Protein AF-A0AAE1GYN0-F1 (afdb_monomer_lite)

Organism: NCBI:txid407009

Sequence (164 aa):
MFNFTVFDTRLKEGHCYIWTETDGHKGPNEIGTSLLDFIDKKVSEGIKEFSFYSDAPTGQNRNRMIFSMYLFASAKYKVNIHHRYNFRDELSSLEVTMKTGVMPDMASFQFPYAYSGKFPLSKNKASDIRELCKKHAIPTQYHNVYESYLNIQEATNADDEADE

Foldseek 3Di:
DDKDWDADPVVRDIDIDDDDVVVDDPDVVSVLVSVLVVLVVVVVVVAQEEEAEAADDPPNPPDVVNVVSVLVSCVVSVHFYAYYRDPPDDGPPPRSPPPVPDDPDPVPDDDDDPDPDDDQDDPVVLVVVVVCCVVCVDPVVCPVVSVVVSVVNVVVVVVVVPPD

Structure (mmCIF, N/CA/C/O backbone):
data_AF-A0AAE1GYN0-F1
#
_entry.id   AF-A0AAE1GYN0-F1
#
loop_
_atom_site.group_PDB
_atom_site.id
_atom_site.type_symbol
_atom_site.label_atom_id
_atom_site.label_alt_id
_atom_site.label_comp_id
_atom_site.label_asym_id
_atom_site.label_entity_id
_atom_site.label_seq_id
_atom_site.pdbx_PDB_ins_code
_atom_site.Cartn_x
_atom_site.Cartn_y
_atom_site.Cartn_z
_atom_site.occupancy
_atom_site.B_iso_or_equiv
_atom_site.auth_seq_id
_atom_site.auth_comp_id
_atom_site.auth_asym_id
_atom_site.auth_atom_id
_atom_site.pdbx_PDB_model_num
ATOM 1 N N . MET A 1 1 ? 15.869 3.489 10.424 1.00 81.56 1 MET A N 1
ATOM 2 C CA . MET A 1 1 ? 14.590 3.585 11.162 1.00 81.56 1 MET A CA 1
ATOM 3 C C . MET A 1 1 ? 13.546 4.132 10.210 1.00 81.56 1 MET A C 1
ATOM 5 O O . MET A 1 1 ? 13.795 5.155 9.578 1.00 81.56 1 MET A O 1
ATOM 9 N N . PHE A 1 2 ? 12.452 3.402 10.035 1.00 85.25 2 PHE A N 1
ATOM 10 C CA . PHE A 1 2 ? 11.371 3.710 9.104 1.00 85.25 2 PHE A CA 1
ATOM 11 C C . PHE A 1 2 ? 10.082 3.938 9.888 1.00 85.25 2 PHE A C 1
ATOM 13 O O . PHE A 1 2 ? 9.894 3.344 10.949 1.00 85.25 2 PHE A O 1
ATOM 20 N N . ASN A 1 3 ? 9.228 4.828 9.388 1.00 87.69 3 ASN A N 1
ATOM 21 C CA . ASN A 1 3 ? 7.977 5.194 10.032 1.00 87.69 3 ASN A CA 1
ATOM 22 C C . ASN A 1 3 ? 6.828 5.197 9.023 1.00 87.69 3 ASN A C 1
ATOM 24 O O . ASN A 1 3 ? 6.975 5.654 7.889 1.00 87.69 3 ASN A O 1
ATOM 28 N N . PHE A 1 4 ? 5.674 4.721 9.471 1.00 87.69 4 PHE A N 1
ATOM 29 C CA . PHE A 1 4 ? 4.411 4.786 8.754 1.00 87.69 4 PHE A CA 1
ATOM 30 C C . PHE A 1 4 ? 3.320 5.231 9.722 1.00 87.69 4 PHE A C 1
ATOM 32 O O . PHE A 1 4 ? 3.230 4.719 10.836 1.00 87.69 4 PHE A O 1
ATOM 39 N N . THR A 1 5 ? 2.500 6.191 9.310 1.00 89.69 5 THR A N 1
ATOM 40 C CA . THR A 1 5 ? 1.480 6.779 10.178 1.00 89.69 5 THR A CA 1
ATOM 41 C C . THR A 1 5 ? 0.123 6.702 9.506 1.00 89.69 5 THR A C 1
ATOM 43 O O . THR A 1 5 ? -0.040 7.153 8.375 1.00 89.69 5 THR A O 1
ATOM 46 N N . VAL A 1 6 ? -0.853 6.159 10.230 1.00 90.06 6 VAL A N 1
ATOM 47 C CA . VAL A 1 6 ? -2.268 6.164 9.854 1.00 90.06 6 VAL A CA 1
ATOM 48 C C . VAL A 1 6 ? -2.985 7.132 10.780 1.00 90.06 6 VAL A C 1
ATOM 50 O O . VAL A 1 6 ? -2.899 7.004 11.999 1.00 90.06 6 VAL A O 1
ATOM 53 N N . PHE A 1 7 ? -3.677 8.112 10.208 1.00 90.00 7 PHE A N 1
ATOM 54 C CA . PHE A 1 7 ? -4.436 9.090 10.977 1.00 90.00 7 PHE A CA 1
ATOM 55 C C . PHE A 1 7 ? -5.935 8.811 10.866 1.00 90.00 7 PHE A C 1
ATOM 57 O O . PHE A 1 7 ? -6.502 8.850 9.772 1.00 90.00 7 PHE A O 1
ATOM 64 N N . ASP A 1 8 ? -6.581 8.555 12.002 1.00 89.81 8 ASP A N 1
ATOM 65 C CA . ASP A 1 8 ? -8.034 8.449 12.080 1.00 89.81 8 ASP A CA 1
ATOM 66 C C . ASP A 1 8 ? -8.637 9.855 12.179 1.00 89.81 8 ASP A C 1
ATOM 68 O O . ASP A 1 8 ? -8.506 10.554 13.184 1.00 89.81 8 ASP A O 1
ATOM 72 N N . THR A 1 9 ? -9.339 10.269 11.125 1.00 86.12 9 THR A N 1
ATOM 73 C CA . THR A 1 9 ? -9.958 11.600 11.055 1.00 86.12 9 THR A CA 1
ATOM 74 C C . THR A 1 9 ? -11.139 11.754 12.019 1.00 86.12 9 THR A C 1
ATOM 76 O O . THR A 1 9 ? -11.420 12.866 12.469 1.00 86.12 9 THR A O 1
ATOM 79 N N . ARG A 1 10 ? -11.840 10.662 12.354 1.00 83.12 10 ARG A N 1
ATOM 80 C CA . ARG A 1 10 ? -13.027 10.702 13.217 1.00 83.12 10 ARG A CA 1
ATOM 81 C C . ARG A 1 10 ? -12.634 10.868 14.679 1.00 83.12 10 ARG A C 1
ATOM 83 O O . ARG A 1 10 ? -13.189 11.729 15.357 1.00 83.12 10 ARG A O 1
ATOM 90 N N . LEU A 1 11 ? -11.692 10.049 15.145 1.00 84.75 11 LEU A N 1
ATOM 91 C CA . LEU A 1 11 ? -11.212 10.073 16.532 1.00 84.75 11 LEU A CA 1
ATOM 92 C C . LEU A 1 11 ? -10.093 11.098 16.757 1.00 84.75 11 LEU A C 1
ATOM 94 O O . LEU A 1 11 ? -9.830 11.472 17.896 1.00 84.75 11 LEU A O 1
ATOM 98 N N . LYS A 1 12 ? -9.486 11.605 15.674 1.00 88.62 12 LYS A N 1
ATOM 99 C CA . LYS A 1 12 ? -8.293 12.468 15.692 1.00 88.62 12 LYS A CA 1
ATOM 100 C C . LYS A 1 12 ? -7.092 11.790 16.356 1.00 88.62 12 LYS A C 1
ATOM 102 O O . LYS A 1 12 ? -6.283 12.448 17.008 1.00 88.62 12 LYS A O 1
ATOM 107 N N . GLU A 1 13 ? -6.974 10.480 16.167 1.00 91.00 13 GLU A N 1
ATOM 108 C CA . GLU A 1 13 ? -5.897 9.659 16.715 1.00 91.00 13 GLU A CA 1
ATOM 109 C C . GLU A 1 13 ? -4.881 9.301 15.626 1.00 91.00 13 GLU A C 1
ATOM 111 O O . GLU A 1 13 ? -5.236 8.960 14.496 1.00 91.00 13 GLU A O 1
ATOM 116 N N . GLY A 1 14 ? -3.594 9.395 15.967 1.00 90.19 14 GLY A N 1
ATOM 117 C CA . GLY A 1 14 ? -2.493 9.001 15.094 1.00 90.19 14 GLY A CA 1
ATOM 118 C C . GLY A 1 14 ? -1.917 7.656 15.518 1.00 90.19 14 GLY A C 1
ATOM 119 O O . GLY A 1 14 ? -1.389 7.528 16.621 1.00 90.19 14 GLY A O 1
ATOM 120 N N . HIS A 1 15 ? -1.968 6.668 14.630 1.00 90.00 15 HIS A N 1
ATOM 121 C CA . HIS A 1 15 ? -1.335 5.369 14.820 1.00 90.00 15 HIS A CA 1
ATOM 122 C C . HIS A 1 15 ? 0.010 5.353 14.094 1.00 90.00 15 HIS A C 1
ATOM 124 O O . HIS A 1 15 ? 0.062 5.403 12.864 1.00 90.00 15 HIS A O 1
ATOM 130 N N . CYS A 1 16 ? 1.101 5.300 14.857 1.00 91.88 16 CYS A N 1
ATOM 131 C CA . CYS A 1 16 ? 2.462 5.297 14.328 1.00 91.88 16 CYS A CA 1
ATOM 132 C C . CYS A 1 16 ? 3.076 3.900 14.416 1.00 91.88 16 CYS A C 1
ATOM 134 O O . CYS A 1 16 ? 3.235 3.344 15.501 1.00 91.88 16 CYS A O 1
ATOM 136 N N . TYR A 1 17 ? 3.479 3.382 13.265 1.00 90.50 17 TYR A N 1
ATOM 137 C CA . TYR A 1 17 ? 4.223 2.145 13.107 1.00 90.50 17 TYR A CA 1
ATOM 138 C C . TYR A 1 17 ? 5.676 2.490 12.815 1.00 90.50 17 TYR A C 1
ATOM 140 O O . TYR A 1 17 ? 5.969 3.305 11.938 1.00 90.50 17 TYR A O 1
ATOM 148 N N . ILE A 1 18 ? 6.587 1.895 13.576 1.00 91.44 18 ILE A N 1
ATOM 149 C CA . ILE A 1 18 ? 8.019 2.156 13.482 1.00 91.44 18 ILE A CA 1
ATOM 150 C C . ILE A 1 18 ? 8.734 0.817 13.436 1.00 91.44 18 ILE A C 1
ATOM 152 O O . ILE A 1 18 ? 8.436 -0.069 14.233 1.00 91.44 18 ILE A O 1
ATOM 156 N N . TRP A 1 19 ? 9.689 0.688 12.523 1.00 91.31 19 TRP A N 1
ATOM 157 C CA . TRP A 1 19 ? 10.550 -0.486 12.440 1.00 91.31 19 TRP A CA 1
ATOM 158 C C . TRP A 1 19 ? 11.969 -0.100 12.033 1.00 91.31 19 TRP A C 1
ATOM 160 O O . TRP A 1 19 ? 12.236 0.999 11.519 1.00 91.31 19 TRP A O 1
ATOM 170 N N . THR A 1 20 ? 12.916 -0.984 12.319 1.00 88.75 20 THR A N 1
ATOM 171 C CA . THR A 1 20 ? 14.310 -0.809 11.916 1.00 88.75 20 THR A CA 1
ATOM 172 C C . THR A 1 20 ? 14.601 -1.576 10.627 1.00 88.75 20 THR A C 1
ATOM 174 O O . THR A 1 20 ? 13.792 -2.371 10.161 1.00 88.75 20 THR A O 1
ATOM 177 N N . GLU A 1 21 ? 15.752 -1.311 10.012 1.00 85.81 21 GLU A N 1
ATOM 178 C CA . GLU A 1 21 ? 16.148 -1.962 8.754 1.00 85.81 21 GLU A CA 1
ATOM 179 C C . GLU A 1 21 ? 16.415 -3.464 8.927 1.00 85.81 21 GLU A C 1
ATOM 181 O O . GLU A 1 21 ? 16.290 -4.223 7.973 1.00 85.81 21 GLU A O 1
ATOM 186 N N . THR A 1 22 ? 16.718 -3.910 10.152 1.00 85.38 22 THR A N 1
ATOM 187 C CA . THR A 1 22 ? 16.828 -5.338 10.474 1.00 85.38 22 THR A CA 1
ATOM 188 C C . THR A 1 22 ? 15.472 -6.034 10.520 1.00 85.38 22 THR A C 1
ATOM 190 O O . THR A 1 22 ? 15.408 -7.237 10.286 1.00 85.38 22 THR A O 1
ATOM 193 N N . ASP A 1 23 ? 14.398 -5.292 10.804 1.00 81.44 23 ASP A N 1
ATOM 194 C CA . ASP A 1 23 ? 13.050 -5.845 10.963 1.00 81.44 23 ASP A CA 1
ATOM 195 C C . ASP A 1 23 ? 12.280 -5.883 9.635 1.00 81.44 23 ASP A C 1
ATOM 197 O O . ASP A 1 23 ? 11.398 -6.719 9.448 1.00 81.44 23 ASP A O 1
ATOM 201 N N . GLY A 1 24 ? 12.592 -4.975 8.706 1.00 82.44 24 GLY A N 1
ATOM 202 C CA . GLY A 1 24 ? 11.906 -4.895 7.422 1.00 82.44 24 GLY A CA 1
ATOM 203 C C . GLY A 1 24 ? 12.412 -3.780 6.513 1.00 82.44 24 GLY A C 1
ATOM 204 O O . GLY A 1 24 ? 13.134 -2.868 6.923 1.00 82.44 24 GLY A O 1
ATOM 205 N N . HIS A 1 25 ? 11.990 -3.833 5.252 1.00 81.56 25 HIS A N 1
ATOM 206 C CA . HIS A 1 25 ? 12.362 -2.852 4.237 1.00 81.56 25 HIS A CA 1
ATOM 207 C C . HIS A 1 25 ? 11.375 -1.672 4.215 1.00 81.56 25 HIS A C 1
ATOM 209 O O . HIS A 1 25 ? 10.365 -1.645 4.915 1.00 81.56 25 HIS A O 1
ATOM 215 N N . LYS A 1 26 ? 11.639 -0.675 3.363 1.00 79.00 26 LYS A N 1
ATOM 216 C CA . LYS A 1 26 ? 10.682 0.397 3.011 1.00 79.00 26 LYS A CA 1
ATOM 217 C C . LYS A 1 26 ? 9.662 -0.067 1.958 1.00 79.00 26 LYS A C 1
ATOM 219 O O . LYS A 1 26 ? 9.307 0.684 1.048 1.00 79.00 26 LYS A O 1
ATOM 224 N N . GLY A 1 27 ? 9.270 -1.335 2.025 1.00 81.19 27 GLY A N 1
ATOM 225 C CA . GLY A 1 27 ? 8.441 -1.983 1.027 1.00 81.19 27 GLY A CA 1
ATOM 226 C C . GLY A 1 27 ? 6.943 -1.820 1.294 1.00 81.19 27 GLY A C 1
ATOM 227 O O . GLY A 1 27 ? 6.507 -1.380 2.359 1.00 81.19 27 GLY A O 1
ATOM 228 N N . PRO A 1 28 ? 6.112 -2.201 0.314 1.00 82.88 28 PRO A N 1
ATOM 229 C CA . PR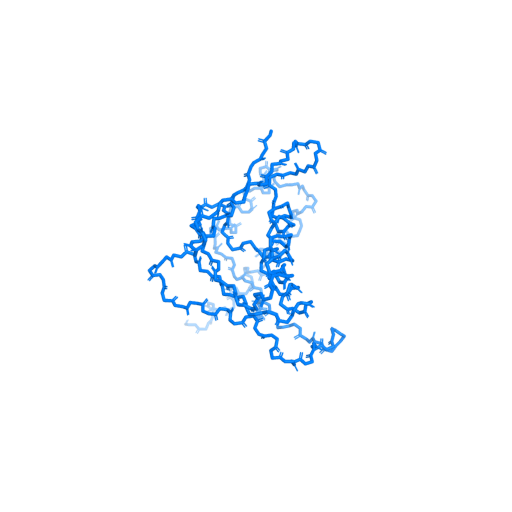O A 1 28 ? 4.667 -2.227 0.494 1.00 82.88 28 PRO A CA 1
ATOM 230 C C . PRO A 1 28 ? 4.179 -3.349 1.407 1.00 82.88 28 PRO A C 1
ATOM 232 O O . PRO A 1 28 ? 3.043 -3.291 1.860 1.00 82.88 28 PRO A O 1
ATOM 235 N N . ASN A 1 29 ? 5.002 -4.364 1.672 1.00 86.50 29 ASN A N 1
ATOM 236 C CA . ASN A 1 29 ? 4.628 -5.465 2.555 1.00 86.50 29 ASN A CA 1
ATOM 237 C C . ASN A 1 29 ? 4.582 -4.996 4.013 1.00 86.50 29 ASN A C 1
ATOM 239 O O . ASN A 1 29 ? 3.649 -5.332 4.739 1.00 86.50 29 ASN A O 1
ATOM 243 N N . GLU A 1 30 ? 5.538 -4.164 4.424 1.00 88.19 30 GLU A N 1
ATOM 244 C CA . GLU A 1 30 ? 5.600 -3.574 5.761 1.00 88.19 30 GLU A CA 1
ATOM 245 C C . GLU A 1 30 ? 4.442 -2.588 5.977 1.00 88.19 30 GLU A C 1
ATOM 247 O O . GLU A 1 30 ? 3.748 -2.639 6.997 1.00 88.19 30 GLU A O 1
ATOM 252 N N . ILE A 1 31 ? 4.157 -1.757 4.967 1.00 88.00 31 ILE A N 1
ATOM 253 C CA . ILE A 1 31 ? 2.992 -0.858 4.965 1.00 88.00 31 ILE A CA 1
ATOM 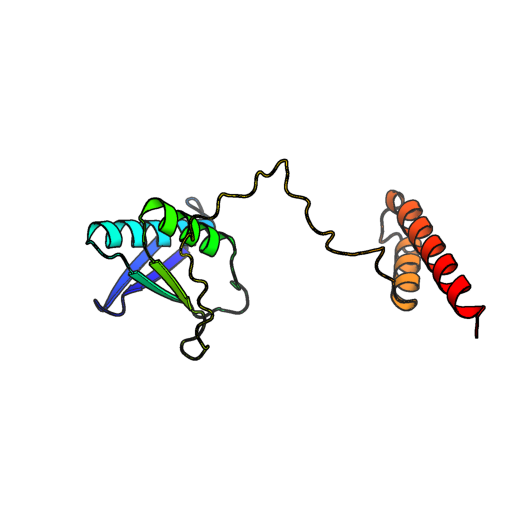254 C C . ILE A 1 31 ? 1.689 -1.668 5.012 1.00 88.00 31 ILE A C 1
ATOM 256 O O . ILE A 1 31 ? 0.801 -1.370 5.809 1.00 88.00 31 ILE A O 1
ATOM 260 N N . GLY A 1 32 ? 1.576 -2.715 4.191 1.00 88.88 32 GLY A N 1
ATOM 261 C CA . GLY A 1 32 ? 0.401 -3.582 4.137 1.00 88.88 32 GLY A CA 1
ATOM 262 C C . GLY A 1 32 ? 0.144 -4.308 5.456 1.00 88.88 32 GLY A C 1
ATOM 263 O O . GLY A 1 32 ? -0.997 -4.373 5.898 1.00 88.88 32 GLY A O 1
ATOM 264 N N . THR A 1 33 ? 1.199 -4.785 6.119 1.00 90.75 33 THR A N 1
ATOM 265 C CA . THR A 1 33 ? 1.107 -5.422 7.443 1.00 90.75 33 THR A CA 1
ATOM 266 C C . THR A 1 33 ? 0.648 -4.423 8.502 1.00 90.75 33 THR A C 1
ATOM 268 O O . THR A 1 33 ? -0.244 -4.730 9.287 1.00 90.75 33 THR A O 1
ATOM 271 N N . SER A 1 34 ? 1.196 -3.205 8.477 1.00 90.44 34 SER A N 1
ATOM 272 C CA . SER A 1 34 ? 0.795 -2.127 9.390 1.00 90.44 34 SER A CA 1
ATOM 273 C C . SER A 1 34 ? -0.678 -1.736 9.201 1.00 90.44 34 SER A C 1
ATOM 275 O O . SER A 1 34 ? -1.417 -1.592 10.171 1.00 90.44 34 SER A O 1
ATOM 277 N N . LEU A 1 35 ? -1.137 -1.617 7.950 1.00 90.75 35 LEU A N 1
ATOM 278 C CA . LEU A 1 35 ? -2.545 -1.353 7.632 1.00 90.75 35 LEU A CA 1
ATOM 279 C C . LEU A 1 35 ? -3.465 -2.512 8.029 1.00 90.75 35 LEU A C 1
ATOM 281 O O . LEU A 1 35 ? -4.569 -2.270 8.509 1.00 90.75 35 LEU A O 1
ATOM 285 N N . LEU A 1 36 ? -3.029 -3.758 7.839 1.00 91.81 36 LEU A N 1
ATOM 286 C CA . LEU A 1 36 ? -3.811 -4.931 8.220 1.00 91.81 36 LEU A CA 1
ATOM 287 C C . LEU A 1 36 ? -3.993 -5.010 9.741 1.00 91.81 36 LEU A C 1
ATOM 289 O O . LEU A 1 36 ? -5.102 -5.281 10.189 1.00 91.81 36 LEU A O 1
ATOM 293 N N . ASP A 1 37 ? -2.944 -4.729 10.519 1.00 93.25 37 ASP A N 1
ATOM 294 C CA . ASP A 1 37 ? -3.022 -4.615 11.983 1.00 93.25 37 ASP A CA 1
ATOM 295 C C . ASP A 1 37 ? -3.982 -3.494 12.413 1.00 93.25 37 ASP A C 1
ATOM 297 O O . ASP A 1 37 ? -4.808 -3.689 13.305 1.00 93.25 37 ASP A O 1
ATOM 301 N N . PHE A 1 38 ? -3.938 -2.339 11.740 1.00 92.94 38 PHE A N 1
ATOM 302 C CA . PHE A 1 38 ? -4.886 -1.254 11.992 1.00 92.94 38 PHE A CA 1
ATOM 303 C C . PHE A 1 38 ? -6.338 -1.684 11.724 1.00 92.94 38 PHE A C 1
ATOM 305 O O . PHE A 1 38 ? -7.217 -1.451 12.556 1.00 92.94 38 PHE A O 1
ATOM 312 N N . ILE A 1 39 ? -6.596 -2.345 10.589 1.00 92.50 39 ILE A N 1
ATOM 313 C CA . ILE A 1 39 ? -7.929 -2.857 10.246 1.00 92.50 39 ILE A CA 1
ATOM 314 C C . ILE A 1 39 ? -8.378 -3.888 11.282 1.00 92.50 39 ILE A C 1
ATOM 316 O O . ILE A 1 39 ? -9.482 -3.760 11.793 1.00 92.50 39 ILE A O 1
ATOM 320 N N . ASP A 1 40 ? -7.542 -4.865 11.637 1.00 93.19 40 ASP A N 1
ATOM 321 C CA . ASP A 1 40 ? -7.875 -5.910 12.616 1.00 93.19 40 ASP A CA 1
ATOM 322 C C . ASP A 1 40 ? -8.312 -5.312 13.965 1.00 93.19 40 ASP A C 1
ATOM 324 O O . ASP A 1 40 ? -9.374 -5.656 14.493 1.00 93.19 40 ASP A O 1
ATOM 328 N N . LYS A 1 41 ? -7.567 -4.315 14.460 1.00 92.50 41 LYS A N 1
ATOM 329 C CA . LYS A 1 41 ? -7.914 -3.569 15.679 1.00 92.50 41 LYS A CA 1
ATOM 330 C C . LYS A 1 41 ? -9.264 -2.869 15.555 1.00 92.50 41 LYS A C 1
ATOM 332 O O . LYS A 1 41 ? -10.125 -3.036 16.416 1.00 92.50 41 LYS A O 1
ATOM 337 N N . LYS A 1 42 ? -9.501 -2.143 14.464 1.00 91.25 42 LYS A N 1
ATOM 338 C CA . LYS A 1 42 ? -10.768 -1.426 14.245 1.00 91.25 42 LYS A CA 1
ATOM 339 C C . LYS A 1 42 ? -11.955 -2.355 13.976 1.00 91.25 42 LYS A C 1
ATOM 341 O O . LYS A 1 42 ? -13.077 -2.046 14.375 1.00 91.25 42 LYS A O 1
ATOM 346 N N . VAL A 1 43 ? -11.729 -3.525 13.384 1.00 93.00 43 VAL A N 1
ATOM 347 C CA . VAL A 1 43 ? -12.756 -4.567 13.258 1.00 93.00 43 VAL A CA 1
ATOM 348 C C . VAL A 1 43 ? -13.110 -5.145 14.626 1.00 93.00 43 VAL A C 1
ATOM 350 O O . VAL A 1 43 ? -14.290 -5.382 14.883 1.00 93.00 43 VAL A O 1
ATOM 353 N N . SER A 1 44 ? -12.136 -5.310 15.529 1.00 91.12 44 SER A N 1
ATOM 354 C CA . SER A 1 44 ? -12.404 -5.740 16.910 1.00 91.12 44 SER A CA 1
ATOM 355 C C . SER A 1 44 ? -13.258 -4.728 17.692 1.00 91.12 44 SER A C 1
ATOM 357 O O . SER A 1 44 ? -14.072 -5.119 18.526 1.00 91.12 44 SER A O 1
ATOM 359 N N . GLU A 1 45 ? -13.161 -3.439 17.345 1.00 90.25 45 GLU A N 1
ATOM 360 C CA . GLU A 1 45 ? -14.035 -2.364 17.839 1.00 90.25 45 GLU A CA 1
ATOM 361 C C . GLU A 1 45 ? -15.432 -2.359 17.172 1.00 90.25 45 GLU A C 1
ATOM 363 O O . GLU A 1 45 ? -16.311 -1.595 17.571 1.00 90.25 45 GLU A O 1
ATOM 368 N N . GLY A 1 46 ? -15.671 -3.211 16.166 1.00 90.62 46 GLY A N 1
ATOM 369 C CA . GLY A 1 46 ? -16.957 -3.358 15.476 1.00 90.62 46 GLY A CA 1
ATOM 370 C C . GLY A 1 46 ? -17.118 -2.527 14.197 1.00 90.62 46 GLY A C 1
ATOM 371 O O . GLY A 1 46 ? -18.220 -2.474 13.643 1.00 90.62 46 GLY A O 1
ATOM 372 N N . ILE A 1 47 ? -16.054 -1.887 13.702 1.00 90.00 47 ILE A N 1
ATOM 373 C CA . ILE A 1 47 ? -16.092 -1.088 12.468 1.00 90.00 47 ILE A CA 1
ATOM 374 C C . ILE A 1 47 ? -16.068 -2.014 11.246 1.00 90.00 47 ILE A C 1
ATOM 376 O O . ILE A 1 47 ? -15.230 -2.906 11.138 1.00 90.00 47 ILE A O 1
ATOM 380 N N . LYS A 1 48 ? -16.994 -1.790 10.306 1.00 88.25 48 LYS A N 1
ATOM 381 C CA . LYS A 1 48 ? -17.142 -2.601 9.081 1.00 88.25 48 LYS A CA 1
ATOM 382 C C . LYS A 1 48 ? -16.873 -1.848 7.785 1.00 88.25 48 LYS A C 1
ATOM 384 O O . LYS A 1 48 ? -16.848 -2.466 6.723 1.00 88.25 48 LYS A O 1
ATOM 389 N N . GLU A 1 49 ? -16.704 -0.537 7.861 1.00 89.75 49 GLU A N 1
ATOM 390 C CA . GLU A 1 49 ? -16.530 0.325 6.700 1.00 89.75 49 GLU A CA 1
ATOM 391 C C . GLU A 1 49 ? -15.300 1.203 6.899 1.00 89.75 49 GLU A C 1
ATOM 393 O O . GLU A 1 49 ? -15.176 1.901 7.907 1.00 89.75 49 GLU A O 1
ATOM 398 N N . PHE A 1 50 ? -14.390 1.148 5.932 1.00 89.38 50 PHE A N 1
ATOM 399 C CA . PHE A 1 50 ? -13.129 1.872 5.956 1.00 89.38 50 PHE A CA 1
ATOM 400 C C . PHE A 1 50 ? -13.017 2.751 4.717 1.00 89.38 50 PHE A C 1
ATOM 402 O O . PHE A 1 50 ? -13.222 2.288 3.598 1.00 89.38 50 PHE A O 1
ATOM 409 N N . SER A 1 51 ? -12.656 4.017 4.917 1.00 88.88 51 SER A N 1
ATOM 410 C CA . SER A 1 51 ? -12.331 4.958 3.843 1.00 88.88 51 SER A CA 1
ATOM 411 C C . SER A 1 51 ? -10.901 5.447 4.025 1.00 88.88 51 SER A C 1
ATOM 413 O O . SER A 1 51 ? -10.633 6.305 4.863 1.00 88.88 51 SER A O 1
ATOM 415 N N . PHE A 1 52 ? -9.981 4.879 3.252 1.00 87.75 52 PHE A N 1
ATOM 416 C CA . PHE A 1 52 ? -8.573 5.248 3.258 1.00 87.75 52 PHE A CA 1
ATOM 417 C C . PHE A 1 52 ? -8.299 6.359 2.245 1.00 87.75 52 PHE A C 1
ATOM 419 O O . PHE A 1 52 ? -8.737 6.289 1.095 1.00 87.75 52 PHE A O 1
ATOM 426 N N . TYR A 1 53 ? -7.523 7.349 2.675 1.00 83.69 53 TYR A N 1
ATOM 427 C CA . TYR A 1 53 ? -7.042 8.450 1.849 1.00 83.69 53 TYR A CA 1
ATOM 428 C C . TYR A 1 53 ? -5.517 8.431 1.867 1.00 83.69 53 TYR A C 1
ATOM 430 O O . TYR A 1 53 ? -4.913 8.404 2.938 1.00 83.69 53 TYR A O 1
ATOM 438 N N . SER A 1 54 ? -4.905 8.422 0.689 1.00 78.75 54 SER A N 1
ATOM 439 C CA . SER A 1 54 ? -3.454 8.428 0.530 1.00 78.75 54 SER A CA 1
ATOM 440 C C . SER A 1 54 ? -3.081 9.435 -0.540 1.00 78.75 54 SER A C 1
ATOM 442 O O . SER A 1 54 ? -3.333 9.179 -1.712 1.00 78.75 54 SER A O 1
ATOM 444 N N . ASP A 1 55 ? -2.393 10.513 -0.174 1.00 68.25 55 ASP A N 1
ATOM 445 C CA . ASP A 1 55 ? -1.722 11.343 -1.172 1.00 68.25 55 ASP A CA 1
ATOM 446 C C . ASP A 1 55 ? -0.657 10.471 -1.842 1.00 68.25 55 ASP A C 1
ATOM 448 O O . ASP A 1 55 ? 0.154 9.841 -1.164 1.00 68.25 55 ASP A O 1
ATOM 452 N N . ALA A 1 56 ? -0.707 10.333 -3.163 1.00 55.03 56 ALA A N 1
ATOM 453 C CA . ALA A 1 56 ? 0.268 9.543 -3.900 1.00 55.03 56 ALA A CA 1
ATOM 454 C C . ALA A 1 56 ? 1.497 10.415 -4.194 1.00 55.03 56 ALA A C 1
ATOM 456 O O . ALA A 1 56 ? 1.466 11.163 -5.176 1.00 55.03 56 ALA A O 1
ATOM 457 N N . PRO A 1 57 ? 2.612 10.338 -3.440 1.00 50.72 57 PRO A N 1
ATOM 458 C CA . PRO A 1 57 ? 3.856 10.832 -3.989 1.00 50.72 57 PRO A CA 1
ATOM 459 C C . PRO A 1 57 ? 4.187 9.985 -5.220 1.00 50.72 57 PRO A C 1
ATOM 461 O O . PRO A 1 57 ? 4.092 8.750 -5.223 1.00 50.72 57 PRO A O 1
ATOM 464 N N . THR A 1 58 ? 4.548 10.688 -6.286 1.00 41.50 58 THR A N 1
ATOM 465 C CA . THR A 1 58 ? 4.985 10.213 -7.598 1.00 41.50 58 THR A CA 1
ATOM 466 C C . THR A 1 58 ? 6.169 9.245 -7.439 1.00 41.50 58 THR A C 1
ATOM 468 O O . THR A 1 58 ? 7.328 9.629 -7.511 1.00 41.50 58 THR A O 1
ATOM 471 N N . GLY A 1 59 ? 5.874 7.978 -7.132 1.00 43.03 59 GLY A N 1
ATOM 472 C CA . GLY A 1 59 ? 6.864 6.943 -6.795 1.00 43.03 59 GLY A CA 1
ATOM 473 C C . GLY A 1 59 ? 6.319 5.771 -5.959 1.00 43.03 59 GLY A C 1
ATOM 474 O O . GLY A 1 59 ? 6.875 4.680 -6.016 1.00 43.03 59 GLY A O 1
ATOM 475 N N . GLN A 1 60 ? 5.191 5.946 -5.257 1.00 46.75 60 GLN A N 1
ATOM 476 C CA . GLN A 1 60 ? 4.437 4.885 -4.550 1.00 46.75 60 GLN A CA 1
ATOM 477 C C . GLN A 1 60 ? 3.085 4.588 -5.231 1.00 46.75 60 GLN A C 1
ATOM 479 O O . GLN A 1 60 ? 2.085 4.241 -4.604 1.00 46.75 60 GLN A O 1
ATOM 484 N N . ASN A 1 61 ? 3.033 4.778 -6.546 1.00 45.91 61 ASN A N 1
ATOM 485 C CA . ASN A 1 61 ? 1.793 4.819 -7.309 1.00 45.91 61 ASN A CA 1
ATOM 486 C C . ASN A 1 61 ? 1.178 3.411 -7.452 1.00 45.91 61 ASN A C 1
ATOM 488 O O . ASN A 1 61 ? 1.838 2.497 -7.944 1.00 45.91 61 ASN A O 1
ATOM 492 N N . ARG A 1 62 ? -0.092 3.237 -7.053 1.00 58.16 62 ARG A N 1
ATOM 493 C CA . ARG A 1 62 ? -0.905 2.025 -7.308 1.00 58.16 62 ARG A CA 1
ATOM 494 C C . ARG A 1 62 ? -0.243 0.708 -6.908 1.00 58.16 62 ARG A C 1
ATOM 496 O O . ARG A 1 62 ? -0.214 -0.251 -7.681 1.00 58.16 62 ARG A O 1
ATOM 503 N N . ASN A 1 63 ? 0.301 0.648 -5.698 1.00 70.69 63 ASN A N 1
ATOM 504 C CA . ASN A 1 63 ? 0.942 -0.573 -5.245 1.00 70.69 63 ASN A CA 1
ATOM 505 C C . ASN A 1 63 ? -0.067 -1.733 -5.172 1.00 70.69 63 ASN A C 1
ATOM 507 O O . ASN A 1 63 ? -0.902 -1.790 -4.267 1.00 70.69 63 ASN A O 1
ATOM 511 N N . ARG A 1 64 ? 0.026 -2.666 -6.129 1.00 77.12 64 ARG A N 1
ATOM 512 C CA . ARG A 1 64 ? -0.849 -3.842 -6.229 1.00 77.12 64 ARG A CA 1
ATOM 513 C C . ARG A 1 64 ? -0.896 -4.631 -4.923 1.00 77.12 64 ARG A C 1
ATOM 515 O O . ARG A 1 64 ? -1.947 -5.163 -4.602 1.00 77.12 64 ARG A O 1
ATOM 522 N N . MET A 1 65 ? 0.195 -4.663 -4.156 1.00 82.25 65 MET A N 1
ATOM 523 C CA . MET A 1 65 ? 0.238 -5.395 -2.889 1.00 82.25 65 MET A CA 1
ATOM 524 C C . MET A 1 65 ? -0.719 -4.813 -1.848 1.00 82.25 65 MET A C 1
ATOM 526 O O . MET A 1 65 ? -1.365 -5.573 -1.135 1.00 82.25 65 MET A O 1
ATOM 530 N N . ILE A 1 66 ? -0.877 -3.486 -1.797 1.00 84.56 66 ILE A N 1
ATOM 531 C CA . ILE A 1 66 ? -1.807 -2.836 -0.863 1.00 84.56 66 ILE A CA 1
ATOM 532 C C . ILE A 1 66 ? -3.255 -3.152 -1.245 1.00 84.56 66 ILE A C 1
ATOM 534 O O . ILE A 1 66 ? -4.054 -3.506 -0.383 1.00 84.56 66 ILE A O 1
ATOM 538 N N . PHE A 1 67 ? -3.586 -3.124 -2.539 1.00 85.12 67 PHE A N 1
ATOM 539 C CA . PHE A 1 67 ? -4.915 -3.537 -3.001 1.00 85.12 67 PHE A CA 1
ATOM 540 C C . PHE A 1 67 ? -5.181 -5.027 -2.781 1.00 85.12 67 PHE A C 1
ATOM 542 O O . PHE A 1 67 ? -6.281 -5.389 -2.369 1.00 85.12 67 PHE A O 1
ATOM 549 N N . SER A 1 68 ? -4.185 -5.889 -2.996 1.00 86.00 68 SER A N 1
ATOM 550 C CA . SER A 1 68 ? -4.287 -7.311 -2.657 1.00 86.00 68 SER A CA 1
ATOM 551 C C . SER A 1 68 ? -4.526 -7.513 -1.159 1.00 86.00 68 SER A C 1
ATOM 553 O O . SER A 1 68 ? -5.343 -8.350 -0.782 1.00 86.00 68 SER A O 1
ATOM 555 N N . MET A 1 69 ? -3.867 -6.726 -0.304 1.00 89.31 69 MET A N 1
ATOM 556 C CA . MET A 1 69 ? -4.099 -6.740 1.141 1.00 89.31 69 MET A CA 1
ATOM 557 C C . MET A 1 69 ? -5.521 -6.281 1.486 1.00 89.31 69 MET A C 1
ATOM 559 O O . MET A 1 69 ? -6.183 -6.953 2.271 1.00 89.31 69 MET A O 1
ATOM 563 N N . TYR A 1 70 ? -6.043 -5.222 0.857 1.00 88.38 70 TYR A N 1
ATOM 564 C CA . TYR A 1 70 ? -7.439 -4.810 1.051 1.00 88.38 70 TYR A CA 1
ATOM 565 C C . TYR A 1 70 ? -8.431 -5.890 0.614 1.00 88.38 70 TYR A C 1
ATOM 567 O O . TYR A 1 70 ? -9.396 -6.153 1.327 1.00 88.38 70 TYR A O 1
ATOM 575 N N . LEU A 1 71 ? -8.185 -6.559 -0.515 1.00 87.81 71 LEU A N 1
ATOM 576 C CA . LEU A 1 71 ? -9.010 -7.681 -0.965 1.00 87.81 71 LEU A CA 1
ATOM 577 C C . LEU A 1 71 ? -8.992 -8.830 0.049 1.00 87.81 71 LEU A C 1
ATOM 579 O O . LEU A 1 71 ? -10.044 -9.374 0.384 1.00 87.81 71 LEU A O 1
ATOM 583 N N . PHE A 1 72 ? -7.814 -9.162 0.576 1.00 89.94 72 PHE A N 1
ATOM 584 C CA . PHE A 1 72 ? -7.663 -10.162 1.628 1.00 89.94 72 PHE A CA 1
ATOM 585 C C . PHE A 1 72 ? -8.398 -9.762 2.917 1.00 89.94 72 PHE A C 1
ATOM 587 O O . PHE A 1 72 ? -9.134 -10.573 3.477 1.00 89.94 72 PHE A O 1
ATOM 594 N N . ALA A 1 73 ? -8.250 -8.516 3.371 1.00 89.00 73 ALA A N 1
ATOM 595 C CA . ALA A 1 73 ? -8.907 -8.006 4.572 1.00 89.00 73 ALA A CA 1
ATOM 596 C C . ALA A 1 73 ? -10.438 -7.973 4.416 1.00 89.00 73 ALA A C 1
ATOM 598 O O . ALA A 1 73 ? -11.154 -8.427 5.308 1.00 89.00 73 ALA A O 1
ATOM 599 N N . SER A 1 74 ? -10.940 -7.522 3.263 1.00 88.81 74 SER A N 1
ATOM 600 C CA . SER A 1 74 ? -12.365 -7.560 2.914 1.00 88.81 74 SER A CA 1
ATOM 601 C C . SER A 1 74 ? -12.909 -8.991 2.972 1.00 88.81 74 SER A C 1
ATOM 603 O O . SER A 1 74 ? -13.920 -9.239 3.627 1.00 88.81 74 SER A O 1
ATOM 605 N N . ALA A 1 75 ? -12.194 -9.965 2.397 1.00 87.06 75 ALA A N 1
ATOM 606 C CA . ALA A 1 75 ? -12.597 -11.371 2.431 1.00 87.06 75 ALA A CA 1
ATOM 607 C C . ALA A 1 75 ? -12.575 -11.974 3.844 1.00 87.06 75 ALA A C 1
ATOM 609 O O . ALA A 1 75 ? -13.509 -12.675 4.239 1.00 87.06 75 ALA A O 1
ATOM 610 N N . LYS A 1 76 ? -11.514 -11.700 4.612 1.00 88.88 76 LYS A N 1
ATOM 611 C CA . LYS A 1 76 ? -11.300 -12.260 5.953 1.00 88.88 76 LYS A CA 1
ATOM 612 C C . LYS A 1 76 ? -12.284 -11.693 6.976 1.00 88.88 76 LYS A C 1
ATOM 614 O O . LYS A 1 76 ? -12.849 -12.451 7.760 1.00 88.88 76 LYS A O 1
ATOM 619 N N . TYR A 1 77 ? -12.490 -10.378 6.962 1.00 88.44 77 TYR A N 1
ATOM 620 C CA . TYR A 1 77 ? -13.267 -9.667 7.981 1.00 88.44 77 TYR A CA 1
ATOM 621 C C . TYR A 1 77 ? -14.675 -9.266 7.521 1.00 88.44 77 TYR A C 1
ATOM 623 O O . TYR A 1 77 ? -15.464 -8.794 8.337 1.00 88.44 77 TYR A O 1
ATOM 631 N N . LYS A 1 78 ? -15.020 -9.478 6.241 1.00 88.88 78 LYS A N 1
ATOM 632 C CA . LYS A 1 78 ? -16.297 -9.066 5.624 1.00 88.88 78 LYS A CA 1
ATOM 633 C C . LYS A 1 78 ? -16.565 -7.568 5.799 1.00 88.88 78 LYS A C 1
ATOM 635 O O . LYS A 1 78 ? -17.645 -7.165 6.232 1.00 88.88 78 LYS A O 1
ATOM 640 N N . VAL A 1 79 ? -15.553 -6.764 5.481 1.00 87.31 79 VAL A N 1
ATOM 641 C CA . VAL A 1 79 ? -15.571 -5.301 5.610 1.00 87.31 79 VAL A CA 1
ATOM 642 C C . VAL A 1 79 ? -15.513 -4.627 4.247 1.00 87.31 79 VAL A C 1
ATOM 644 O O . VAL A 1 79 ? -14.848 -5.114 3.335 1.00 87.31 79 VAL A O 1
ATOM 647 N N . ASN A 1 80 ? -16.185 -3.487 4.118 1.00 87.44 80 ASN A N 1
ATOM 648 C CA . ASN A 1 80 ? -16.134 -2.672 2.910 1.00 87.44 80 ASN A CA 1
ATOM 649 C C . ASN A 1 80 ? -14.981 -1.676 3.023 1.00 87.44 80 ASN A C 1
ATOM 651 O O . ASN A 1 80 ? -14.907 -0.903 3.979 1.00 87.44 80 ASN A O 1
ATOM 655 N N . ILE A 1 81 ? -14.071 -1.711 2.051 1.00 88.81 81 ILE A N 1
ATOM 656 C CA . ILE A 1 81 ? -12.887 -0.853 2.025 1.00 88.81 81 ILE A CA 1
ATOM 657 C C . ILE A 1 81 ? -12.938 0.018 0.775 1.00 88.81 81 ILE A C 1
ATOM 659 O O . ILE A 1 81 ? -12.918 -0.484 -0.348 1.00 88.81 81 ILE A O 1
ATOM 663 N N . HIS A 1 82 ? -12.951 1.329 0.986 1.00 86.38 82 HIS A N 1
ATOM 664 C CA . HIS A 1 82 ? -12.844 2.354 -0.040 1.00 86.38 82 HIS A CA 1
ATOM 665 C C . HIS A 1 82 ? -11.467 3.005 0.059 1.00 86.38 82 HIS A C 1
ATOM 667 O O . HIS A 1 82 ? -11.040 3.395 1.143 1.00 86.38 82 HIS A O 1
ATOM 673 N N . HIS A 1 83 ? -10.762 3.142 -1.062 1.00 84.25 83 HIS A N 1
ATOM 674 C CA . HIS A 1 83 ? -9.450 3.785 -1.099 1.00 84.25 83 HIS A CA 1
ATOM 675 C C . HIS A 1 83 ? -9.437 4.909 -2.133 1.00 84.25 83 HIS A C 1
ATOM 677 O O . HIS A 1 83 ? -9.851 4.699 -3.272 1.00 84.25 83 HIS A O 1
ATOM 683 N N . ARG A 1 84 ? -8.969 6.098 -1.735 1.00 78.31 84 ARG A N 1
ATOM 684 C CA . ARG A 1 84 ? -8.902 7.298 -2.578 1.00 78.31 84 ARG A CA 1
ATOM 685 C C . ARG A 1 84 ? -7.505 7.909 -2.555 1.00 78.31 84 ARG A C 1
ATOM 687 O O . ARG A 1 84 ? -6.882 8.003 -1.501 1.00 78.31 84 ARG A O 1
ATOM 694 N N . TYR A 1 85 ? -7.052 8.361 -3.724 1.00 75.06 85 TYR A N 1
ATOM 695 C CA . TYR A 1 85 ? -5.742 8.997 -3.885 1.00 75.06 85 TYR A CA 1
ATOM 696 C C . TYR A 1 85 ? -5.770 10.525 -3.804 1.00 75.06 85 TYR A C 1
ATOM 698 O O . TYR A 1 85 ? -4.790 11.136 -3.407 1.00 75.06 85 TYR A O 1
ATOM 706 N N . ASN A 1 86 ? -6.891 11.146 -4.165 1.00 66.12 86 ASN A N 1
ATOM 707 C CA . ASN A 1 86 ? -7.101 12.581 -4.024 1.00 66.12 86 ASN A CA 1
ATOM 708 C C . ASN A 1 86 ? -8.451 12.828 -3.357 1.00 66.12 86 ASN A C 1
ATOM 710 O O . ASN A 1 86 ? -9.436 12.158 -3.666 1.00 66.12 86 ASN A O 1
ATOM 714 N N . PHE A 1 87 ? -8.530 13.860 -2.516 1.00 62.41 87 PHE A N 1
ATOM 715 C CA . PHE A 1 87 ? -9.807 14.345 -1.978 1.00 62.41 87 PHE A CA 1
ATOM 716 C C . PHE A 1 87 ? -10.754 14.883 -3.064 1.00 62.41 87 PHE A C 1
ATOM 718 O O . PHE A 1 87 ? -11.960 14.940 -2.842 1.00 62.41 87 PHE A O 1
ATOM 725 N N . ARG A 1 88 ? -10.202 15.298 -4.214 1.00 57.78 88 ARG A N 1
ATOM 726 C CA . ARG A 1 88 ? -10.936 15.895 -5.342 1.00 57.78 88 ARG A CA 1
ATOM 727 C C . ARG A 1 88 ? -11.217 14.935 -6.494 1.00 57.78 88 ARG A C 1
ATOM 729 O O . ARG A 1 88 ? -11.977 15.313 -7.377 1.00 57.78 88 ARG A O 1
ATOM 736 N N . ASP A 1 89 ? -10.601 13.753 -6.514 1.00 56.78 89 ASP A N 1
ATOM 737 C CA . ASP A 1 89 ? -10.923 12.777 -7.555 1.00 56.78 89 ASP A CA 1
ATOM 738 C C . ASP A 1 89 ? -12.338 12.249 -7.322 1.00 56.78 89 ASP A C 1
ATOM 740 O O . ASP A 1 89 ? -12.703 11.877 -6.200 1.00 56.78 89 ASP A O 1
ATOM 744 N N . GLU A 1 90 ? -13.130 12.208 -8.396 1.00 51.31 90 GLU A N 1
ATOM 745 C CA . GLU A 1 90 ? -14.378 11.454 -8.406 1.00 51.31 90 GLU A CA 1
ATOM 746 C C . GLU A 1 90 ? -14.091 10.009 -7.997 1.00 51.31 90 GLU A C 1
ATOM 748 O O . GLU A 1 90 ? -13.018 9.466 -8.271 1.00 51.31 90 GLU A O 1
ATOM 753 N N . LEU A 1 91 ?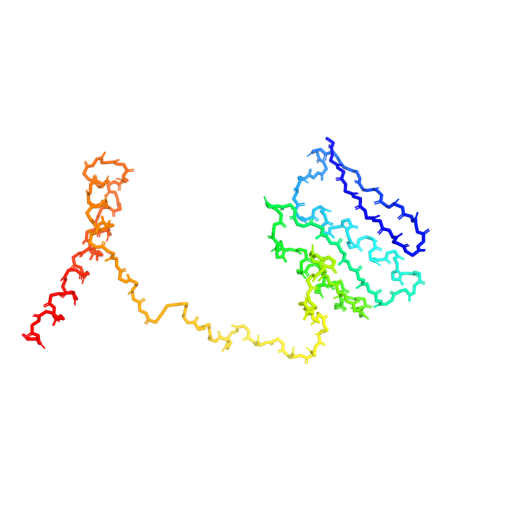 -15.051 9.401 -7.296 1.00 46.34 91 LEU A N 1
ATOM 754 C CA . LEU A 1 91 ? -14.994 8.026 -6.812 1.00 46.34 91 LEU A CA 1
ATOM 755 C C . LEU A 1 91 ? -14.587 7.076 -7.951 1.00 46.34 91 LEU A C 1
ATOM 757 O O . LEU A 1 91 ? -15.430 6.490 -8.626 1.00 46.34 91 LEU A O 1
ATOM 761 N N . SER A 1 92 ? -13.290 6.805 -8.081 1.00 44.16 92 SER A N 1
ATOM 762 C CA . SER A 1 92 ? -12.831 5.510 -8.562 1.00 44.16 92 SER A CA 1
ATOM 763 C C . SER A 1 92 ? -13.119 4.528 -7.431 1.00 44.16 92 SER A C 1
ATOM 765 O O . SER A 1 92 ? -12.250 4.117 -6.668 1.00 44.16 92 SER A O 1
ATOM 767 N N . SER A 1 93 ? -14.408 4.230 -7.251 1.00 43.09 93 SER A N 1
ATOM 768 C CA . SER A 1 93 ? -14.860 3.151 -6.391 1.00 43.09 93 SER A CA 1
ATOM 769 C C . SER A 1 93 ? -14.340 1.862 -7.006 1.00 43.09 93 SER A C 1
ATOM 771 O O . SER A 1 93 ? -14.952 1.257 -7.879 1.00 43.09 93 SER A O 1
ATOM 773 N N . LEU A 1 94 ? -13.175 1.420 -6.549 1.00 45.34 94 LEU A N 1
ATOM 774 C CA . LEU A 1 94 ? -12.925 -0.004 -6.540 1.00 45.34 94 LEU A CA 1
ATOM 775 C C . LEU A 1 94 ? -13.752 -0.531 -5.369 1.00 45.34 94 LEU A C 1
ATOM 777 O O . LEU A 1 94 ? -13.274 -0.581 -4.238 1.00 45.34 94 LEU A O 1
ATOM 781 N N . GLU A 1 95 ? -15.032 -0.821 -5.613 1.00 42.91 95 GLU A N 1
ATOM 782 C CA . GLU A 1 95 ? -15.796 -1.645 -4.686 1.00 42.91 95 GLU A CA 1
ATOM 783 C C . GLU A 1 95 ? -15.099 -2.998 -4.638 1.00 42.91 95 GLU A C 1
ATOM 785 O O . GLU A 1 95 ? -15.309 -3.874 -5.476 1.00 42.91 95 GLU A O 1
ATOM 790 N N . VAL A 1 96 ? -14.249 -3.177 -3.631 1.00 46.78 96 VAL A N 1
ATOM 791 C CA . VAL A 1 96 ? -13.709 -4.484 -3.264 1.00 46.78 96 VAL A CA 1
ATOM 792 C C . VAL A 1 96 ? -14.772 -5.236 -2.460 1.00 46.78 96 VAL A C 1
ATOM 794 O O . VAL A 1 96 ? -14.513 -5.839 -1.421 1.00 46.78 96 VAL A O 1
ATOM 797 N N . THR A 1 97 ? -16.016 -5.166 -2.923 1.00 38.84 97 THR A N 1
ATOM 798 C CA . THR A 1 97 ? -17.029 -6.126 -2.545 1.00 38.84 97 THR A CA 1
ATOM 799 C C . THR A 1 97 ? -16.699 -7.346 -3.374 1.00 38.84 97 THR A C 1
ATOM 801 O O . THR A 1 97 ? -16.749 -7.310 -4.606 1.00 38.84 97 THR A O 1
ATOM 804 N N . MET A 1 98 ? -16.353 -8.446 -2.712 1.00 43.00 98 MET A N 1
ATOM 805 C CA . MET A 1 98 ? -16.481 -9.737 -3.359 1.00 43.00 98 MET A CA 1
ATOM 806 C C . MET A 1 98 ? -17.969 -9.915 -3.677 1.00 43.00 98 MET A C 1
ATOM 808 O O . MET A 1 98 ? -18.708 -10.529 -2.910 1.00 43.00 98 MET A O 1
ATOM 812 N N . LYS A 1 99 ? -18.429 -9.406 -4.835 1.00 44.22 99 LYS A N 1
ATOM 813 C CA . LYS A 1 99 ? -19.433 -10.151 -5.589 1.00 44.22 99 LYS A CA 1
ATOM 814 C C . LYS A 1 99 ? -18.845 -11.540 -5.607 1.00 44.22 99 LYS A C 1
ATOM 816 O O . LYS A 1 99 ? -17.709 -11.701 -6.049 1.00 44.22 99 LYS A O 1
ATOM 821 N N . THR A 1 100 ? -19.534 -12.474 -4.975 1.00 44.97 100 THR A N 1
ATOM 822 C CA . THR A 1 100 ? -19.107 -13.855 -4.785 1.00 44.97 100 THR A CA 1
ATOM 823 C C . THR A 1 100 ? -19.116 -14.530 -6.158 1.00 44.97 100 THR A C 1
ATOM 825 O O . THR A 1 100 ? -19.921 -15.401 -6.450 1.00 44.97 100 THR A O 1
ATOM 828 N N . GLY A 1 101 ? -18.295 -14.021 -7.070 1.00 53.03 101 GLY A N 1
ATOM 829 C CA . GLY A 1 101 ? -17.993 -14.608 -8.344 1.00 53.03 101 GLY A CA 1
ATOM 830 C C . GLY A 1 101 ? -17.058 -15.746 -8.022 1.00 53.03 101 GLY A C 1
ATOM 831 O O . GLY A 1 101 ? -16.013 -15.547 -7.402 1.00 53.03 101 GLY A O 1
ATOM 832 N N . VAL A 1 102 ? -17.486 -16.943 -8.390 1.00 55.91 102 VAL A N 1
ATOM 833 C CA . VAL A 1 102 ? -16.639 -18.127 -8.428 1.00 55.91 102 VAL A CA 1
ATOM 834 C C . VAL A 1 102 ? -15.327 -17.711 -9.093 1.00 55.91 102 VAL A C 1
ATOM 836 O O . VAL A 1 102 ? -15.354 -17.195 -10.212 1.00 55.91 102 VAL A O 1
ATOM 839 N N . MET A 1 103 ? -14.197 -17.853 -8.389 1.00 53.09 103 MET A N 1
ATOM 840 C CA . MET A 1 103 ? -12.895 -17.674 -9.030 1.00 53.09 103 MET A CA 1
ATOM 841 C C . MET A 1 103 ? -12.885 -18.578 -10.265 1.00 53.09 103 MET A C 1
ATOM 843 O O . MET A 1 103 ? -13.153 -19.772 -10.109 1.00 53.09 103 MET A O 1
ATOM 847 N N . PRO A 1 104 ? -12.638 -18.044 -11.473 1.00 59.47 104 PRO A N 1
ATOM 848 C CA . PRO A 1 104 ? -12.567 -18.886 -12.651 1.00 59.47 104 PRO A CA 1
ATOM 849 C C . PRO A 1 104 ? -11.484 -19.936 -12.418 1.00 59.47 104 PRO A C 1
ATOM 851 O O . PRO A 1 104 ? -10.404 -19.620 -11.912 1.00 59.47 104 PRO A O 1
ATOM 854 N N . ASP A 1 105 ? -11.802 -21.188 -12.736 1.00 68.69 105 ASP A N 1
ATOM 855 C CA . ASP A 1 105 ? -10.846 -22.280 -12.630 1.00 68.69 105 ASP A CA 1
ATOM 856 C C . ASP A 1 105 ? -9.617 -21.931 -13.476 1.00 68.69 105 ASP A C 1
ATOM 858 O O . ASP A 1 105 ? -9.721 -21.746 -14.693 1.00 68.69 105 ASP A O 1
ATOM 862 N N . MET A 1 106 ? -8.461 -21.813 -12.815 1.00 62.88 106 MET A N 1
ATOM 863 C CA . MET A 1 106 ? -7.212 -21.379 -13.439 1.00 62.88 106 MET A CA 1
ATOM 864 C C . MET A 1 106 ? -6.787 -22.332 -14.563 1.00 62.88 106 MET A C 1
ATOM 866 O O . MET A 1 106 ? -6.116 -21.902 -15.497 1.00 62.88 106 MET A O 1
ATOM 870 N N . ALA A 1 107 ? -7.211 -23.601 -14.505 1.00 70.06 107 ALA A N 1
ATOM 871 C CA . ALA A 1 107 ? -6.954 -24.577 -15.558 1.00 70.06 107 ALA A CA 1
ATOM 872 C C . ALA A 1 107 ? -7.789 -24.329 -16.829 1.00 70.06 107 ALA A C 1
ATOM 874 O O . ALA A 1 107 ? -7.372 -24.708 -17.921 1.00 70.06 107 ALA A O 1
ATOM 875 N N . SER A 1 108 ? -8.947 -23.675 -16.700 1.00 74.62 108 SER A N 1
ATOM 876 C CA . SER A 1 108 ? -9.880 -23.400 -17.803 1.00 74.62 108 SER A CA 1
ATOM 877 C C . SER A 1 108 ? -9.774 -21.979 -18.370 1.00 74.62 108 SER A C 1
ATOM 879 O O . SER A 1 108 ? -10.324 -21.688 -19.433 1.00 74.62 108 SER A O 1
ATOM 881 N N . PHE A 1 109 ? -9.082 -21.075 -17.671 1.00 74.00 109 PHE A N 1
ATOM 882 C CA . PHE A 1 109 ? -9.015 -19.670 -18.050 1.00 74.00 109 PHE A CA 1
ATOM 883 C C . PHE A 1 109 ? -8.021 -19.451 -19.197 1.00 74.00 109 PHE A C 1
ATOM 885 O O . PHE A 1 109 ? -6.805 -19.435 -19.002 1.00 74.00 109 PHE A O 1
ATOM 892 N N . GLN A 1 110 ? -8.536 -19.240 -20.409 1.00 75.44 110 GLN A N 1
ATOM 893 C CA . GLN A 1 110 ? -7.723 -18.750 -21.520 1.00 75.44 110 GLN A CA 1
ATOM 894 C C . GLN A 1 110 ? -7.438 -17.260 -21.335 1.00 75.44 110 GLN A C 1
ATOM 896 O O . GLN A 1 110 ? -8.329 -16.417 -21.443 1.00 75.44 110 GLN A O 1
ATOM 901 N N . PHE A 1 111 ? -6.174 -16.932 -21.074 1.00 72.25 111 PHE A N 1
ATOM 902 C CA . PHE A 1 111 ? -5.728 -15.547 -21.063 1.00 72.25 111 PHE A CA 1
ATOM 903 C C . PHE A 1 111 ? -5.849 -14.955 -22.472 1.00 72.25 111 PHE A C 1
ATOM 905 O O . PHE A 1 111 ? -5.315 -15.542 -23.418 1.00 72.25 111 PHE A O 1
ATOM 912 N N . PRO A 1 112 ? -6.497 -13.788 -22.638 1.00 73.31 112 PRO A N 1
ATOM 913 C CA . PRO A 1 112 ? -6.412 -13.070 -23.897 1.00 73.31 112 PRO A CA 1
ATOM 914 C C . PRO A 1 112 ? -4.947 -12.691 -24.133 1.00 73.31 112 PRO A C 1
ATOM 916 O O . PRO A 1 112 ? -4.281 -12.158 -23.241 1.00 73.31 112 PRO A O 1
ATOM 919 N N . TYR A 1 113 ? -4.430 -12.981 -25.327 1.00 76.94 113 TYR A N 1
ATOM 920 C CA . TYR A 1 113 ? -3.094 -12.535 -25.701 1.00 76.94 113 TYR A CA 1
ATOM 921 C C . TYR A 1 113 ? -3.035 -11.006 -25.620 1.00 76.94 113 TYR A C 1
ATOM 923 O O . TYR A 1 113 ? -3.881 -10.315 -26.184 1.00 76.94 113 TYR A O 1
ATOM 931 N N . ALA A 1 114 ? -2.024 -10.471 -24.929 1.00 71.44 114 ALA A N 1
ATOM 932 C CA . ALA A 1 114 ? -1.826 -9.024 -24.809 1.00 71.44 114 ALA A CA 1
ATOM 933 C C . ALA A 1 114 ? -1.591 -8.344 -26.172 1.00 71.44 114 ALA A C 1
ATOM 935 O O . ALA A 1 114 ? -1.829 -7.148 -26.319 1.00 71.44 114 ALA A O 1
ATOM 936 N N . TYR A 1 115 ? -1.144 -9.119 -27.163 1.00 76.31 115 TYR A N 1
ATOM 937 C CA . TYR A 1 115 ? -0.937 -8.691 -28.537 1.00 76.31 115 TYR A CA 1
ATOM 938 C C . TYR A 1 115 ? -1.525 -9.741 -29.478 1.00 76.31 115 TYR A C 1
ATOM 940 O O . TYR A 1 115 ? -1.297 -10.935 -29.295 1.00 76.31 115 TYR A O 1
ATOM 948 N N . SER A 1 116 ? -2.258 -9.296 -30.495 1.00 76.69 116 SER A N 1
ATOM 949 C CA . SER A 1 116 ? -2.817 -10.159 -31.543 1.00 76.69 116 SER A CA 1
ATOM 950 C C . SER A 1 116 ? -1.754 -10.697 -32.508 1.00 76.69 116 SER A C 1
ATOM 952 O O . SER A 1 116 ? -1.984 -11.693 -33.186 1.00 76.69 116 SER A O 1
ATOM 954 N N . GLY A 1 117 ? -0.581 -10.063 -32.559 1.00 75.19 117 GLY A N 1
ATOM 955 C CA . GLY A 1 117 ? 0.525 -10.434 -33.432 1.00 75.19 117 GLY A CA 1
ATOM 956 C C . GLY A 1 117 ? 1.838 -9.793 -32.994 1.00 75.19 117 GLY A C 1
ATOM 957 O O . GLY A 1 117 ? 1.911 -9.115 -31.965 1.00 75.19 117 GLY A O 1
ATOM 958 N N . LYS A 1 118 ? 2.900 -10.020 -33.772 1.00 71.75 118 LYS A N 1
ATOM 959 C CA . LYS A 1 118 ? 4.201 -9.385 -33.528 1.00 71.75 118 LYS A CA 1
ATOM 960 C C . LYS A 1 118 ? 4.062 -7.873 -33.705 1.00 71.75 118 LYS A C 1
ATOM 962 O O . LYS A 1 118 ? 3.523 -7.412 -34.704 1.00 71.75 118 LYS A O 1
ATOM 967 N N . PHE A 1 119 ? 4.545 -7.114 -32.728 1.00 73.44 119 PHE A N 1
ATOM 968 C CA . PHE A 1 119 ? 4.474 -5.659 -32.769 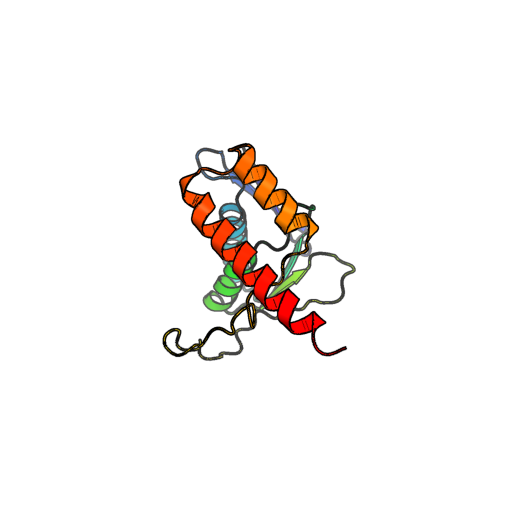1.00 73.44 119 PHE A CA 1
ATOM 969 C C . PHE A 1 119 ? 5.446 -5.113 -33.830 1.00 73.44 119 PHE A C 1
ATOM 971 O O . PHE A 1 119 ? 6.625 -5.476 -33.778 1.00 73.44 119 PHE A O 1
ATOM 978 N N . PRO A 1 120 ? 4.999 -4.248 -34.758 1.00 78.31 120 PRO A N 1
ATOM 979 C CA . PRO A 1 120 ? 5.873 -3.704 -35.787 1.00 78.31 120 PRO A CA 1
ATOM 980 C C . PRO A 1 120 ? 6.934 -2.790 -35.166 1.00 78.31 120 PRO A C 1
ATOM 982 O O . PRO A 1 120 ? 6.627 -1.873 -34.396 1.00 78.31 120 PRO A O 1
ATOM 985 N N . LEU A 1 121 ? 8.206 -3.036 -35.484 1.00 79.75 121 LEU A N 1
ATOM 986 C CA . LEU A 1 121 ? 9.289 -2.131 -35.096 1.00 79.75 121 LEU A CA 1
ATOM 987 C C . LEU A 1 121 ? 9.423 -0.999 -36.116 1.00 79.75 121 LEU A C 1
ATOM 989 O O . LEU A 1 121 ? 9.359 -1.211 -37.321 1.00 79.75 121 LEU A O 1
ATOM 993 N N . SER A 1 122 ? 9.684 0.217 -35.636 1.00 83.38 122 SER A N 1
ATOM 994 C CA . SER A 1 122 ? 10.012 1.325 -36.532 1.00 83.38 122 SER A CA 1
ATOM 995 C C . SER A 1 122 ? 11.391 1.133 -37.173 1.00 83.38 122 SER A C 1
ATOM 997 O O . SER A 1 122 ? 12.314 0.617 -36.535 1.00 83.38 122 SER A O 1
ATOM 999 N N . LYS A 1 123 ? 11.562 1.634 -38.408 1.00 82.88 123 LYS A N 1
ATOM 1000 C CA . LYS A 1 123 ? 12.834 1.587 -39.163 1.00 82.88 123 LYS A CA 1
ATOM 1001 C C . LYS A 1 123 ? 14.022 2.121 -38.338 1.00 82.88 123 LYS A C 1
ATOM 1003 O O . LYS A 1 123 ? 15.093 1.520 -38.324 1.00 82.88 123 LYS A O 1
ATOM 1008 N N . ASN A 1 124 ? 13.804 3.183 -37.557 1.00 84.31 124 ASN A N 1
ATOM 1009 C CA . ASN A 1 124 ? 14.830 3.760 -36.680 1.00 84.31 124 ASN A CA 1
ATOM 1010 C C . ASN A 1 124 ? 15.270 2.793 -35.571 1.00 84.31 124 ASN A C 1
ATOM 1012 O O . ASN A 1 124 ? 16.463 2.644 -35.329 1.00 84.31 124 ASN A O 1
ATOM 1016 N N . LYS A 1 125 ? 14.323 2.102 -34.922 1.00 86.25 125 LYS A N 1
ATOM 1017 C CA . LYS A 1 125 ? 14.637 1.121 -33.871 1.00 86.25 125 LYS A CA 1
ATOM 1018 C C . LYS A 1 125 ? 15.358 -0.100 -34.441 1.00 86.25 125 LYS A C 1
ATOM 1020 O O . LYS A 1 125 ? 16.262 -0.622 -33.803 1.00 86.25 125 LYS A O 1
ATOM 1025 N N . ALA A 1 126 ? 14.991 -0.531 -35.648 1.00 86.88 126 ALA A N 1
ATOM 1026 C CA . ALA A 1 126 ? 15.682 -1.608 -36.351 1.00 86.88 126 ALA A CA 1
ATOM 1027 C C . ALA A 1 126 ? 17.155 -1.259 -36.639 1.00 86.88 126 ALA A C 1
ATOM 1029 O O . ALA A 1 126 ? 18.048 -2.066 -36.379 1.00 86.88 126 ALA A O 1
ATOM 1030 N N . SER A 1 127 ? 17.416 -0.036 -37.116 1.00 86.38 127 SER A N 1
ATOM 1031 C CA . SER A 1 127 ? 18.779 0.462 -37.336 1.00 86.38 127 SER A CA 1
ATOM 1032 C C . SER A 1 127 ? 19.585 0.538 -36.037 1.00 86.38 127 SER A C 1
ATOM 1034 O O . SER A 1 127 ? 20.736 0.105 -36.008 1.00 86.38 127 SER A O 1
ATOM 1036 N N . ASP A 1 128 ? 18.974 1.040 -34.963 1.00 91.12 128 ASP A N 1
ATOM 1037 C CA . ASP A 1 128 ? 19.611 1.168 -33.648 1.00 91.12 128 ASP A CA 1
ATOM 1038 C C . ASP A 1 128 ? 20.015 -0.204 -33.077 1.00 91.12 128 ASP A C 1
ATOM 1040 O O . ASP A 1 128 ? 21.150 -0.405 -32.652 1.00 91.12 128 ASP A O 1
ATOM 1044 N N . ILE A 1 129 ? 19.142 -1.214 -33.183 1.00 89.44 129 ILE A N 1
ATOM 1045 C CA . ILE A 1 129 ? 19.449 -2.587 -32.744 1.00 89.44 129 ILE A CA 1
ATOM 1046 C C . ILE A 1 129 ? 20.634 -3.177 -33.526 1.00 89.44 129 ILE A C 1
ATOM 1048 O O . ILE A 1 129 ? 21.520 -3.791 -32.922 1.00 89.44 129 ILE A O 1
ATOM 1052 N N . ARG A 1 130 ? 20.704 -2.961 -34.848 1.00 89.44 130 ARG A N 1
ATOM 1053 C CA . ARG A 1 130 ? 21.859 -3.387 -35.664 1.00 89.44 130 ARG A CA 1
ATOM 1054 C C . ARG A 1 130 ? 23.142 -2.686 -35.233 1.00 89.44 130 ARG A C 1
ATOM 1056 O O . ARG A 1 130 ? 24.204 -3.308 -35.187 1.00 89.44 130 ARG A O 1
ATOM 1063 N N . GLU A 1 131 ? 23.063 -1.399 -34.912 1.00 93.19 131 GLU A N 1
ATOM 1064 C CA . GLU A 1 131 ? 24.205 -0.629 -34.427 1.00 93.19 131 GLU A CA 1
ATOM 1065 C C . GLU A 1 131 ? 24.711 -1.155 -33.076 1.00 93.19 131 GLU A C 1
ATOM 1067 O O . GLU A 1 131 ? 25.917 -1.344 -32.899 1.00 93.19 131 GLU A O 1
ATOM 1072 N N . LEU A 1 132 ? 23.803 -1.480 -32.154 1.00 92.62 132 LEU A N 1
ATOM 1073 C CA . LEU A 1 132 ? 24.135 -2.060 -30.851 1.00 92.62 132 LEU A CA 1
ATOM 1074 C C . LEU A 1 132 ? 24.757 -3.459 -30.964 1.00 92.62 132 LEU A C 1
ATOM 1076 O O . LEU A 1 132 ? 25.672 -3.782 -30.198 1.00 92.62 132 LEU A O 1
ATOM 1080 N N . CYS A 1 133 ? 24.316 -4.264 -31.936 1.00 91.31 133 CYS A N 1
ATOM 1081 C CA . CYS A 1 133 ? 24.940 -5.554 -32.238 1.00 91.31 133 CYS A CA 1
ATOM 1082 C C . CYS A 1 133 ? 26.373 -5.362 -32.763 1.00 91.31 133 CYS A C 1
ATOM 1084 O O . CYS A 1 133 ? 27.304 -5.974 -32.242 1.00 91.31 133 CYS A O 1
ATOM 1086 N N . LYS A 1 134 ? 26.589 -4.433 -33.708 1.00 92.00 134 LYS A N 1
ATOM 1087 C CA . LYS A 1 134 ? 27.929 -4.104 -34.243 1.00 92.00 134 LYS A CA 1
ATOM 1088 C C . LYS A 1 134 ? 28.881 -3.570 -33.173 1.00 92.00 134 LYS A C 1
ATOM 1090 O O . LYS A 1 134 ? 30.048 -3.957 -33.128 1.00 92.00 134 LYS A O 1
ATOM 1095 N N . LYS A 1 135 ? 28.383 -2.711 -32.281 1.00 94.31 135 LYS A N 1
ATOM 1096 C CA . LYS A 1 135 ? 29.147 -2.148 -31.156 1.00 94.31 135 LYS A CA 1
ATOM 1097 C C . LYS A 1 135 ? 29.440 -3.163 -30.045 1.00 94.31 135 LYS A C 1
ATOM 1099 O O . LYS A 1 135 ? 30.122 -2.804 -29.093 1.00 94.31 135 LYS A O 1
ATOM 1104 N N . HIS A 1 136 ? 28.931 -4.396 -30.145 1.00 88.38 136 HIS A N 1
ATOM 1105 C CA . HIS A 1 136 ? 29.028 -5.426 -29.103 1.00 88.38 136 HIS A CA 1
ATOM 1106 C C . HIS A 1 136 ? 28.485 -4.961 -27.738 1.00 88.38 136 HIS A C 1
ATOM 1108 O O . HIS A 1 136 ? 28.826 -5.522 -26.699 1.00 88.38 136 HIS A O 1
ATOM 1114 N N . ALA A 1 137 ? 27.606 -3.951 -27.738 1.00 91.62 137 ALA A N 1
ATOM 1115 C CA . ALA A 1 137 ? 26.870 -3.532 -26.549 1.00 91.62 137 ALA A CA 1
ATOM 1116 C C . ALA A 1 137 ? 25.825 -4.593 -26.162 1.00 91.62 137 ALA A C 1
ATOM 1118 O O . ALA A 1 137 ? 25.523 -4.779 -24.986 1.00 91.62 137 ALA A O 1
ATOM 1119 N N . ILE A 1 138 ? 25.309 -5.321 -27.160 1.00 89.75 138 ILE A N 1
ATOM 1120 C CA . ILE A 1 138 ? 24.502 -6.529 -26.980 1.00 89.75 138 ILE A CA 1
ATOM 1121 C C . ILE A 1 138 ? 25.430 -7.752 -27.067 1.00 89.75 138 ILE A C 1
ATOM 1123 O O . ILE A 1 138 ? 26.172 -7.867 -28.048 1.00 89.75 138 ILE A O 1
ATOM 1127 N N . PRO A 1 139 ? 25.377 -8.693 -26.104 1.00 92.69 139 PRO A N 1
ATOM 1128 C CA . PRO A 1 139 ? 26.148 -9.933 -26.166 1.00 92.69 139 PRO A CA 1
ATOM 1129 C C . PRO A 1 139 ? 25.878 -10.741 -27.445 1.00 92.69 139 PRO A C 1
ATOM 1131 O O . PRO A 1 139 ? 24.727 -10.906 -27.853 1.00 92.69 139 PRO A O 1
ATOM 1134 N N . THR A 1 140 ? 26.933 -11.307 -28.036 1.00 91.12 140 THR A N 1
ATOM 1135 C CA . THR A 1 140 ? 26.898 -12.020 -29.331 1.00 91.12 140 THR A CA 1
ATOM 1136 C C . THR A 1 140 ? 25.918 -13.191 -29.370 1.00 91.12 140 THR A C 1
ATOM 1138 O O . THR A 1 140 ? 25.314 -13.456 -30.406 1.00 91.12 140 THR A O 1
ATOM 1141 N N . GLN A 1 141 ? 25.674 -13.844 -28.230 1.00 92.88 141 GLN A N 1
ATOM 1142 C CA . GLN A 1 141 ? 24.685 -14.922 -28.095 1.00 92.88 141 GLN A CA 1
ATOM 1143 C C . GLN A 1 1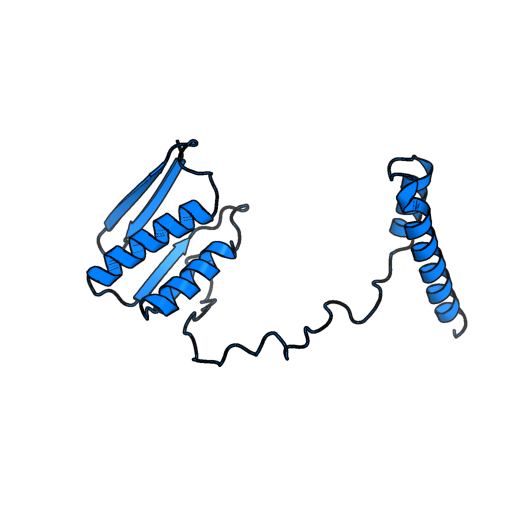41 ? 23.255 -14.514 -28.495 1.00 92.88 141 GLN A C 1
ATOM 1145 O O . GLN A 1 141 ? 22.453 -15.371 -28.858 1.00 92.88 141 GLN A O 1
ATOM 1150 N N . TYR A 1 142 ? 22.934 -13.217 -28.462 1.00 90.19 142 TYR A N 1
ATOM 1151 C CA . TYR A 1 142 ? 21.614 -12.703 -28.826 1.00 90.19 142 TYR A CA 1
ATOM 1152 C C . TYR A 1 142 ? 21.535 -12.163 -30.259 1.00 90.19 142 TYR A C 1
ATOM 1154 O O . TYR A 1 142 ? 20.437 -11.871 -30.729 1.00 90.19 142 TYR A O 1
ATOM 1162 N N . HIS A 1 143 ? 22.657 -12.042 -30.979 1.00 91.31 143 HIS A N 1
ATOM 1163 C CA . HIS A 1 143 ? 22.679 -11.426 -32.316 1.00 91.31 143 HIS A CA 1
ATOM 1164 C C . HIS A 1 143 ? 21.811 -12.200 -33.309 1.00 91.31 143 HIS A C 1
ATOM 1166 O O . HIS A 1 143 ? 20.960 -11.607 -33.959 1.00 91.31 143 HIS A O 1
ATOM 1172 N N . ASN A 1 144 ? 21.923 -13.531 -33.337 1.00 89.00 144 ASN A N 1
ATOM 1173 C CA . ASN A 1 144 ? 21.116 -14.385 -34.219 1.00 89.00 144 ASN A CA 1
ATOM 1174 C C . ASN A 1 144 ? 19.607 -14.198 -34.007 1.00 89.00 144 ASN A C 1
ATOM 1176 O O . ASN A 1 144 ? 18.827 -14.236 -34.957 1.00 89.00 144 ASN A O 1
ATOM 1180 N N . VAL A 1 145 ? 19.198 -13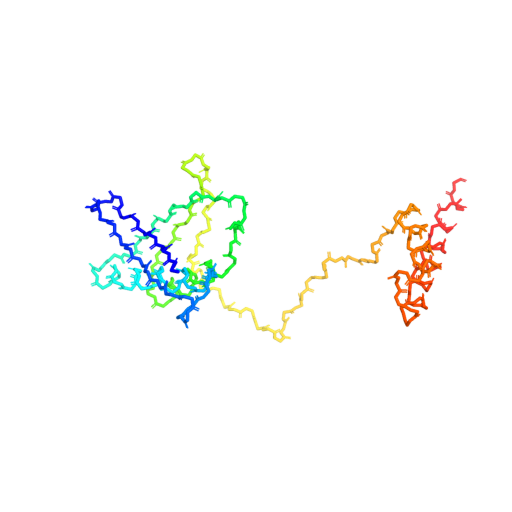.980 -32.753 1.00 89.25 145 VAL A N 1
ATOM 1181 C CA . VAL A 1 145 ? 17.797 -13.753 -32.399 1.00 89.25 145 VAL A CA 1
ATOM 1182 C C . VAL A 1 145 ? 17.333 -12.430 -33.002 1.00 89.25 145 VAL A C 1
ATOM 1184 O O . VAL A 1 145 ? 16.355 -12.419 -33.747 1.00 89.25 145 VAL A O 1
ATOM 1187 N N . TYR A 1 146 ? 18.055 -11.334 -32.759 1.00 87.62 146 TYR A N 1
ATOM 1188 C CA . TYR A 1 146 ? 17.690 -10.019 -33.292 1.00 87.62 146 TYR A CA 1
ATOM 1189 C C . TYR A 1 146 ? 17.732 -9.962 -34.820 1.00 87.62 146 TYR A C 1
ATOM 1191 O O . TYR A 1 146 ? 16.786 -9.458 -35.416 1.00 87.62 146 TYR A O 1
ATOM 1199 N N . GLU A 1 147 ? 18.748 -10.539 -35.458 1.00 84.75 147 GLU A N 1
ATOM 1200 C CA . GLU A 1 147 ? 18.834 -10.594 -36.922 1.00 84.75 147 GLU A CA 1
ATOM 1201 C C . GLU A 1 147 ? 17.653 -11.368 -37.526 1.00 84.75 147 GLU A C 1
ATOM 1203 O O . GLU A 1 147 ? 17.030 -10.905 -38.481 1.00 84.75 147 GLU A O 1
ATOM 1208 N N . SER A 1 148 ? 17.250 -12.492 -36.916 1.00 85.81 148 SER A N 1
ATOM 1209 C CA . SER A 1 148 ? 16.052 -13.219 -37.357 1.00 85.81 148 SER A CA 1
ATOM 1210 C C . SER A 1 148 ? 14.777 -12.374 -37.236 1.00 85.81 148 SER A C 1
ATOM 1212 O O . SER A 1 148 ? 13.934 -12.401 -38.130 1.00 85.81 148 SER A O 1
ATOM 1214 N N . TYR A 1 149 ? 14.644 -11.572 -36.173 1.00 83.06 149 TYR A N 1
ATOM 1215 C CA . TYR A 1 149 ? 13.494 -10.687 -35.982 1.00 83.06 149 TYR A CA 1
ATOM 1216 C C . TYR A 1 149 ? 13.464 -9.536 -36.988 1.00 83.06 149 TYR A C 1
ATOM 1218 O O . TYR A 1 149 ? 12.394 -9.219 -37.505 1.00 83.06 149 TYR A O 1
ATOM 1226 N N . LEU A 1 150 ? 14.613 -8.924 -37.270 1.00 83.62 150 LEU A N 1
ATOM 1227 C CA . LEU A 1 150 ? 14.722 -7.809 -38.208 1.00 83.62 150 LEU A CA 1
ATOM 1228 C C . LEU A 1 150 ? 14.429 -8.253 -39.646 1.00 83.62 150 LEU A C 1
ATOM 1230 O O . LEU A 1 150 ? 13.655 -7.593 -40.334 1.00 83.62 150 LEU A O 1
ATOM 1234 N N . ASN A 1 151 ? 14.950 -9.412 -40.057 1.00 78.62 151 ASN A N 1
ATOM 1235 C CA . ASN A 1 151 ? 14.729 -9.949 -41.403 1.00 78.62 151 ASN A CA 1
ATOM 1236 C C . ASN A 1 151 ? 13.260 -10.333 -41.646 1.00 78.62 151 ASN A C 1
ATOM 1238 O O . ASN A 1 151 ? 12.727 -10.095 -42.725 1.00 78.62 151 ASN A O 1
ATOM 1242 N N . ILE A 1 152 ? 12.578 -10.888 -40.634 1.00 74.62 152 ILE A N 1
ATOM 1243 C CA . ILE A 1 152 ? 11.144 -11.210 -40.730 1.00 74.62 152 ILE A CA 1
ATOM 1244 C C . ILE A 1 152 ? 10.304 -9.936 -40.893 1.00 74.62 152 ILE A C 1
ATOM 1246 O O . ILE A 1 152 ? 9.326 -9.945 -41.631 1.00 74.62 152 ILE A O 1
ATOM 1250 N N . GLN A 1 153 ? 10.673 -8.849 -40.211 1.00 70.88 153 GLN A N 1
ATOM 1251 C CA . GLN A 1 153 ? 9.960 -7.572 -40.298 1.00 70.88 153 GLN A CA 1
ATOM 1252 C C . GLN A 1 153 ? 10.159 -6.885 -41.654 1.00 70.88 153 GLN A C 1
ATOM 1254 O O . GLN A 1 153 ? 9.218 -6.297 -42.181 1.00 70.88 153 GLN A O 1
ATOM 1259 N N . GLU A 1 154 ? 11.359 -6.963 -42.231 1.00 68.69 154 GLU A N 1
ATOM 1260 C CA . GLU A 1 154 ? 11.636 -6.431 -43.571 1.00 68.69 154 GLU A CA 1
ATOM 1261 C C . GLU A 1 154 ? 10.855 -7.179 -44.658 1.00 68.69 154 GLU A C 1
ATOM 1263 O O . GLU A 1 154 ? 10.340 -6.530 -45.561 1.00 68.69 154 GLU A O 1
ATOM 1268 N N . ALA A 1 155 ? 10.674 -8.498 -44.522 1.00 61.47 155 ALA A N 1
ATOM 1269 C CA . ALA A 1 155 ? 9.834 -9.278 -45.431 1.00 61.47 155 ALA A CA 1
ATOM 1270 C C . ALA A 1 155 ? 8.351 -8.866 -45.359 1.00 61.47 155 ALA A C 1
ATOM 1272 O O . ALA A 1 155 ? 7.746 -8.600 -46.387 1.00 61.47 155 ALA A O 1
ATOM 1273 N N . THR A 1 156 ? 7.783 -8.716 -44.155 1.00 62.12 156 THR A N 1
ATOM 1274 C CA . THR A 1 156 ? 6.374 -8.296 -44.004 1.00 62.12 156 THR A CA 1
ATOM 1275 C C . THR A 1 156 ? 6.096 -6.872 -44.482 1.00 62.12 156 THR A C 1
ATOM 1277 O O . THR A 1 156 ? 4.994 -6.604 -44.928 1.00 62.12 156 THR A O 1
ATOM 1280 N N . ASN A 1 157 ? 7.074 -5.963 -44.407 1.00 61.31 157 ASN A N 1
ATOM 1281 C CA . ASN A 1 157 ? 6.896 -4.594 -44.905 1.00 61.31 157 ASN A CA 1
ATOM 1282 C C . ASN A 1 157 ? 7.066 -4.488 -46.433 1.00 61.31 157 ASN A C 1
ATOM 1284 O O . ASN A 1 157 ? 6.644 -3.492 -47.007 1.00 61.31 157 ASN A O 1
ATOM 1288 N N . ALA A 1 158 ? 7.713 -5.464 -47.080 1.00 55.81 158 ALA A N 1
ATOM 1289 C CA . ALA A 1 158 ? 7.910 -5.478 -48.530 1.00 55.81 158 ALA A CA 1
ATOM 1290 C C . ALA A 1 158 ? 6.670 -5.981 -49.290 1.00 55.81 158 ALA A C 1
ATOM 1292 O O . ALA A 1 158 ? 6.450 -5.570 -50.426 1.00 55.81 158 ALA A O 1
ATOM 1293 N N . ASP A 1 159 ? 5.855 -6.829 -48.659 1.00 53.50 159 ASP A N 1
ATOM 1294 C CA . ASP A 1 159 ? 4.610 -7.336 -49.248 1.00 53.50 159 ASP A CA 1
ATOM 1295 C C . ASP A 1 159 ? 3.481 -6.279 -49.233 1.00 53.50 159 ASP A C 1
ATOM 1297 O O . ASP A 1 159 ? 2.612 -6.307 -50.098 1.00 53.50 159 ASP A O 1
ATOM 1301 N N . ASP A 1 160 ? 3.528 -5.302 -48.317 1.00 53.28 160 ASP A N 1
ATOM 1302 C CA . ASP A 1 160 ? 2.541 -4.210 -48.215 1.00 53.28 160 ASP A CA 1
ATOM 1303 C C . ASP A 1 160 ? 2.795 -3.044 -49.208 1.00 53.28 160 ASP A C 1
ATOM 1305 O O . ASP A 1 160 ? 1.913 -2.214 -49.410 1.00 53.28 160 ASP A O 1
ATOM 1309 N N . GLU A 1 161 ? 3.975 -2.959 -49.843 1.00 51.38 161 GLU A N 1
ATOM 1310 C CA . GLU A 1 161 ? 4.327 -1.910 -50.832 1.00 51.38 161 GLU A CA 1
ATOM 1311 C C . GLU A 1 161 ? 4.100 -2.352 -52.301 1.00 51.38 161 GLU A C 1
ATOM 1313 O O . GLU A 1 161 ? 4.371 -1.582 -53.222 1.00 51.38 161 GLU A O 1
ATOM 1318 N N . ALA A 1 162 ? 3.614 -3.576 -52.551 1.00 47.16 162 ALA A N 1
ATOM 1319 C CA . ALA A 1 162 ? 3.430 -4.131 -53.902 1.00 47.16 162 ALA A CA 1
ATOM 1320 C C . ALA A 1 162 ? 1.992 -4.032 -54.463 1.00 47.16 162 ALA A C 1
ATOM 1322 O O . ALA A 1 162 ? 1.778 -4.402 -55.618 1.00 47.16 162 ALA A O 1
ATOM 1323 N N . ASP A 1 163 ? 1.037 -3.522 -53.678 1.00 47.84 163 ASP A N 1
ATOM 1324 C CA . ASP A 1 163 ? -0.391 -3.392 -54.026 1.00 47.84 163 ASP A CA 1
ATOM 1325 C C . ASP A 1 163 ? -0.884 -1.919 -53.995 1.00 47.84 163 ASP A C 1
ATOM 1327 O O . ASP A 1 163 ? -2.026 -1.639 -53.620 1.00 47.84 163 ASP A O 1
ATOM 1331 N N . GLU A 1 164 ? -0.041 -0.961 -54.414 1.00 38.22 164 GLU A N 1
ATOM 1332 C CA . GLU A 1 164 ? -0.439 0.443 -54.673 1.00 38.22 164 GLU A CA 1
ATOM 1333 C C . GLU A 1 164 ? -0.030 0.932 -56.075 1.00 38.22 164 GLU A C 1
ATOM 1335 O O . GLU A 1 164 ? 1.135 0.714 -56.486 1.00 38.22 164 GLU A O 1
#

Secondary structure (DSSP, 8-state):
-EEEEEEETTTTEEEEEEE-TTT--SSHHHHHHHHHHHHHHHHHTT--EEEEE----TTSTT-HHHHHHHHHHHHHHT-EEEEES-TTS-------------PPPTTT--PPPS-SSPPPPPHHHHHHHHHHHHTT-S-GGGHHHHHHHHHHHHHHHHHTTS--

pLDDT: mean 77.66, std 15.85, range [38.22, 94.31]

Radius of gyration: 25.12 Å; chains: 1; bounding box: 49×40×72 Å